Protein AF-A0A9C8LHR7-F1 (afdb_monomer_lite)

Radius of gyration: 11.2 Å; chains: 1; bounding box: 22×26×27 Å

pLDDT: mean 87.9, std 13.93, range [49.38, 98.0]

Structure (mmCIF, N/CA/C/O backbone):
data_AF-A0A9C8LHR7-F1
#
_entry.id   AF-A0A9C8LHR7-F1
#
loop_
_atom_site.group_PDB
_atom_site.id
_atom_site.type_symbol
_atom_site.label_atom_id
_atom_site.label_alt_id
_atom_site.label_comp_id
_atom_site.label_asym_id
_atom_site.label_entity_id
_atom_site.label_seq_id
_atom_site.pdbx_PDB_ins_code
_atom_site.Cartn_x
_atom_site.Cartn_y
_atom_site.Cartn_z
_atom_site.occupancy
_atom_site.B_iso_or_equiv
_atom_site.auth_seq_id
_atom_site.auth_comp_id
_atom_site.auth_asym_id
_atom_site.auth_atom_id
_atom_site.pdbx_PDB_model_num
ATOM 1 N N . MET A 1 1 ? -4.579 12.209 19.317 1.00 49.38 1 MET A N 1
ATOM 2 C CA . MET A 1 1 ? -3.687 11.499 18.379 1.00 49.38 1 MET A CA 1
ATOM 3 C C . MET A 1 1 ? -4.415 10.249 17.949 1.00 49.38 1 MET A C 1
ATOM 5 O O . MET A 1 1 ? -4.643 9.397 18.794 1.00 49.38 1 MET A O 1
ATOM 9 N N . THR A 1 2 ? -4.857 10.181 16.699 1.00 65.31 2 THR A N 1
ATOM 10 C CA . THR A 1 2 ? -5.402 8.936 16.148 1.00 65.31 2 THR A CA 1
ATOM 11 C C . THR A 1 2 ? -4.218 8.101 15.677 1.00 65.31 2 THR A C 1
ATOM 13 O O . THR A 1 2 ? -3.406 8.583 14.886 1.00 65.31 2 THR A O 1
ATOM 16 N N . GLU A 1 3 ? -4.062 6.897 16.217 1.00 72.94 3 GLU A N 1
ATOM 17 C CA . GLU A 1 3 ? -3.015 5.972 15.790 1.00 72.94 3 GLU A CA 1
ATOM 18 C C . GLU A 1 3 ? -3.495 5.212 14.548 1.00 72.94 3 GLU A C 1
ATOM 20 O O . GLU A 1 3 ? -4.513 4.526 14.593 1.00 72.94 3 GLU A O 1
ATOM 25 N N . TYR A 1 4 ? -2.772 5.343 13.431 1.00 80.56 4 TYR A N 1
ATOM 26 C CA . TYR A 1 4 ? -3.056 4.608 12.196 1.00 80.56 4 TYR A CA 1
ATOM 27 C C . TYR A 1 4 ? -2.083 3.440 12.070 1.00 80.56 4 TYR A C 1
ATOM 29 O O . TYR A 1 4 ? -0.878 3.643 11.909 1.00 80.56 4 TYR A O 1
ATOM 37 N N . THR A 1 5 ? -2.599 2.213 12.092 1.00 88.69 5 THR A N 1
ATOM 38 C CA . THR A 1 5 ? -1.782 1.009 11.895 1.00 88.69 5 THR A CA 1
ATOM 39 C C . THR A 1 5 ? -1.746 0.621 10.420 1.00 88.69 5 THR A C 1
ATOM 41 O O . THR A 1 5 ? -2.784 0.385 9.793 1.00 88.69 5 THR A O 1
ATOM 44 N N . ILE A 1 6 ? -0.536 0.553 9.859 1.00 91.31 6 ILE A N 1
ATOM 45 C CA . ILE A 1 6 ? -0.293 0.174 8.465 1.00 91.31 6 ILE A CA 1
ATOM 46 C C . ILE A 1 6 ? 0.785 -0.908 8.421 1.00 91.31 6 ILE A C 1
ATOM 48 O O . ILE A 1 6 ? 1.907 -0.689 8.872 1.00 91.31 6 ILE A O 1
ATOM 52 N N . GLY A 1 7 ? 0.443 -2.066 7.860 1.00 94.50 7 GLY A N 1
ATOM 53 C CA . GLY A 1 7 ? 1.387 -3.140 7.560 1.00 94.50 7 GLY A CA 1
ATOM 54 C C . GLY A 1 7 ? 1.911 -3.014 6.132 1.00 94.50 7 GLY A C 1
ATOM 55 O O . GLY A 1 7 ? 1.130 -2.750 5.218 1.00 94.50 7 GLY A O 1
ATOM 56 N N . ILE A 1 8 ? 3.218 -3.213 5.935 1.00 96.25 8 ILE A N 1
ATOM 57 C CA . ILE A 1 8 ? 3.847 -3.255 4.608 1.00 96.25 8 ILE A CA 1
ATOM 58 C C . ILE A 1 8 ? 4.589 -4.585 4.445 1.00 96.25 8 ILE A C 1
ATOM 60 O O . ILE A 1 8 ? 5.586 -4.833 5.123 1.00 96.25 8 ILE A O 1
ATOM 64 N N . GLY A 1 9 ? 4.117 -5.426 3.527 1.00 96.56 9 GLY A N 1
ATOM 65 C CA . GLY A 1 9 ? 4.854 -6.579 3.020 1.00 96.56 9 GLY A CA 1
ATOM 66 C C . GLY A 1 9 ? 5.826 -6.145 1.924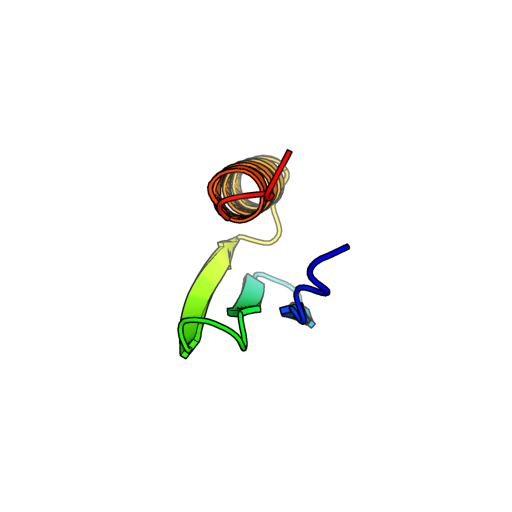 1.00 96.56 9 GLY A C 1
ATOM 67 O O . GLY A 1 9 ? 5.458 -5.375 1.037 1.00 96.56 9 GLY A O 1
ATOM 68 N N . ILE A 1 10 ? 7.073 -6.614 1.980 1.00 96.38 10 ILE A N 1
ATOM 69 C CA . ILE A 1 10 ? 8.120 -6.232 1.024 1.00 96.38 10 ILE A CA 1
ATOM 70 C C . ILE A 1 10 ? 8.591 -7.468 0.268 1.00 96.38 10 ILE A C 1
ATOM 72 O O . ILE A 1 10 ? 9.015 -8.456 0.863 1.00 96.38 10 ILE A O 1
ATOM 76 N N . SER A 1 11 ? 8.572 -7.378 -1.058 1.00 96.00 11 SER A N 1
ATOM 77 C CA . SER A 1 11 ? 9.162 -8.358 -1.964 1.00 96.00 11 SER A CA 1
ATOM 78 C C . SER A 1 11 ? 10.124 -7.676 -2.942 1.00 96.00 11 SER A C 1
ATOM 80 O O . SER A 1 11 ? 10.286 -6.452 -2.955 1.00 96.00 11 SER A O 1
ATOM 82 N N . LYS A 1 12 ? 10.790 -8.469 -3.792 1.00 96.62 12 LYS A N 1
ATOM 83 C CA . LYS A 1 12 ? 11.759 -7.944 -4.764 1.00 96.62 12 LYS A CA 1
ATOM 84 C C . LYS A 1 12 ? 11.131 -6.941 -5.737 1.00 96.62 12 LYS A C 1
ATOM 86 O O . LYS A 1 12 ? 11.775 -5.954 -6.071 1.00 96.62 12 LYS A O 1
ATOM 91 N N . SER A 1 13 ? 9.904 -7.189 -6.190 1.00 96.94 13 SER A N 1
ATOM 92 C CA . SER A 1 13 ? 9.233 -6.372 -7.207 1.00 96.94 13 SER A CA 1
ATOM 93 C C . SER A 1 13 ? 8.043 -5.576 -6.681 1.00 96.94 13 SER A C 1
ATOM 95 O O . SER A 1 13 ? 7.612 -4.657 -7.375 1.00 96.94 13 SER A O 1
ATOM 97 N N . HIS A 1 14 ? 7.535 -5.866 -5.477 1.00 97.88 14 HIS A N 1
ATOM 98 C CA . HIS A 1 14 ? 6.311 -5.246 -4.962 1.00 97.88 14 HIS A CA 1
ATOM 99 C C . HIS A 1 14 ? 6.376 -4.859 -3.483 1.00 97.88 14 HIS A C 1
ATOM 101 O O . HIS A 1 14 ? 7.120 -5.446 -2.694 1.00 97.88 14 HIS A O 1
ATOM 107 N N . LEU A 1 15 ? 5.541 -3.881 -3.136 1.00 97.75 15 LEU A N 1
ATOM 108 C CA . LEU A 1 15 ? 5.208 -3.455 -1.783 1.00 97.75 15 LEU A CA 1
ATOM 109 C C . LEU A 1 15 ? 3.702 -3.649 -1.586 1.00 97.75 15 LEU A C 1
ATOM 111 O O . LEU A 1 15 ? 2.906 -3.014 -2.279 1.00 97.75 15 LEU A O 1
ATOM 115 N N . ASP A 1 16 ? 3.314 -4.500 -0.648 1.00 97.25 16 ASP A N 1
ATOM 116 C CA . ASP A 1 16 ? 1.919 -4.796 -0.334 1.00 97.25 16 ASP A CA 1
ATOM 117 C C . ASP A 1 16 ? 1.520 -4.045 0.932 1.00 97.25 16 ASP A C 1
ATOM 119 O O . ASP A 1 16 ? 2.003 -4.347 2.021 1.00 97.25 16 ASP A O 1
ATOM 123 N N . ALA A 1 17 ? 0.662 -3.038 0.795 1.00 96.06 17 ALA A N 1
ATOM 124 C CA . ALA A 1 17 ? 0.208 -2.223 1.908 1.00 96.06 17 ALA A CA 1
ATOM 125 C C . ALA A 1 17 ? -1.173 -2.656 2.399 1.00 96.06 17 ALA A C 1
ATOM 127 O O . 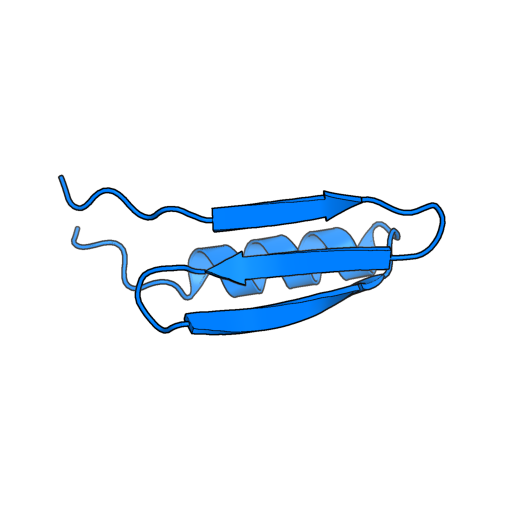ALA A 1 17 ? -2.089 -2.858 1.600 1.00 96.06 17 ALA A O 1
ATOM 128 N N . PHE A 1 18 ? -1.327 -2.720 3.718 1.00 94.62 18 PHE A N 1
ATOM 129 C CA . PHE A 1 18 ? -2.591 -2.963 4.401 1.00 94.62 18 PHE A CA 1
ATOM 130 C C . PHE A 1 18 ? -2.810 -1.906 5.481 1.00 94.62 18 PHE A C 1
ATOM 132 O O . PHE A 1 18 ? -1.986 -1.765 6.385 1.00 94.62 18 PHE A O 1
ATOM 139 N N . ARG A 1 19 ? -3.914 -1.161 5.396 1.00 91.06 19 ARG A N 1
ATOM 140 C CA . ARG A 1 19 ? -4.335 -0.195 6.414 1.00 91.06 19 ARG A CA 1
ATOM 141 C C . ARG A 1 19 ? -5.441 -0.813 7.260 1.00 91.06 19 ARG A C 1
ATOM 143 O O . ARG A 1 19 ? -6.468 -1.228 6.739 1.00 91.06 19 ARG A O 1
ATOM 150 N N . GLN A 1 20 ? -5.227 -0.862 8.571 1.00 89.06 20 GLN A N 1
ATOM 151 C CA . GLN A 1 20 ? -6.142 -1.545 9.484 1.00 89.06 20 GLN A CA 1
ATOM 152 C C . GLN A 1 20 ? -7.467 -0.792 9.675 1.00 89.06 20 GLN A C 1
ATOM 154 O O . GLN A 1 20 ? -8.504 -1.429 9.829 1.00 89.06 20 GLN A O 1
ATOM 159 N N . GLU A 1 21 ? -7.440 0.541 9.657 1.00 86.31 21 GLU A N 1
ATOM 160 C CA . GLU A 1 21 ? -8.605 1.380 9.978 1.00 86.31 21 GLU A CA 1
ATOM 161 C C . GLU A 1 21 ? -9.777 1.184 9.007 1.00 86.31 21 GLU A C 1
ATOM 163 O O . GLU A 1 21 ? -10.913 0.997 9.429 1.00 86.31 21 GLU A O 1
ATOM 168 N N . ASP A 1 22 ? -9.490 1.185 7.709 1.00 88.12 22 ASP A N 1
ATOM 169 C CA . ASP A 1 22 ? -10.466 1.041 6.626 1.00 88.12 22 ASP A CA 1
ATOM 170 C C . ASP A 1 22 ? -10.363 -0.323 5.924 1.00 88.12 22 ASP A C 1
ATOM 172 O O . ASP A 1 22 ? -11.034 -0.555 4.918 1.00 88.12 22 ASP A O 1
ATOM 176 N N . GLN A 1 23 ? -9.518 -1.223 6.445 1.00 90.56 23 GLN A N 1
ATOM 177 C CA . GLN A 1 23 ? -9.180 -2.515 5.837 1.00 90.56 23 GLN A CA 1
ATOM 178 C C . GLN A 1 23 ? -8.689 -2.377 4.380 1.00 90.56 23 GLN A C 1
ATOM 180 O O . GLN A 1 23 ? -8.806 -3.313 3.585 1.00 90.56 23 GLN A O 1
ATOM 185 N N . ALA A 1 24 ? -8.141 -1.216 3.996 1.00 91.44 24 ALA A N 1
ATOM 186 C CA . ALA A 1 24 ? -7.715 -0.976 2.627 1.00 91.44 24 ALA A CA 1
ATOM 187 C C . ALA A 1 24 ? -6.408 -1.714 2.313 1.00 91.44 24 ALA A C 1
ATOM 189 O O . ALA A 1 24 ? -5.377 -1.518 2.960 1.00 91.44 24 ALA A O 1
ATOM 190 N N . THR A 1 25 ? -6.433 -2.509 1.245 1.00 94.56 25 THR A N 1
ATOM 191 C CA . THR A 1 25 ? -5.255 -3.173 0.676 1.00 94.56 25 THR A CA 1
ATOM 192 C C . THR A 1 25 ? -4.826 -2.498 -0.618 1.00 94.56 25 THR A C 1
ATOM 194 O O . THR A 1 25 ? -5.669 -2.207 -1.474 1.00 94.56 25 THR A O 1
ATOM 197 N N . ARG A 1 26 ? -3.522 -2.312 -0.827 1.00 96.19 26 ARG A N 1
ATOM 198 C CA . ARG A 1 26 ? -2.996 -1.861 -2.119 1.00 96.19 26 ARG A CA 1
ATOM 199 C C . ARG A 1 26 ? -1.575 -2.343 -2.365 1.00 96.19 26 ARG A C 1
ATOM 201 O O . ARG A 1 26 ? -0.713 -2.184 -1.511 1.00 96.19 26 ARG A O 1
ATOM 208 N N . GLN A 1 27 ? -1.329 -2.854 -3.566 1.00 97.69 27 GLN A N 1
ATOM 209 C CA . GLN A 1 27 ? 0.008 -3.213 -4.025 1.00 97.69 27 GLN A CA 1
ATOM 210 C C . GLN A 1 27 ? 0.638 -2.068 -4.828 1.00 97.69 27 GLN A C 1
ATOM 212 O O . GLN A 1 27 ? -0.036 -1.380 -5.602 1.00 97.69 27 GLN A O 1
ATOM 217 N N . PHE A 1 28 ? 1.943 -1.887 -4.663 1.00 97.81 28 PHE A N 1
ATOM 218 C CA . PHE A 1 28 ? 2.769 -0.942 -5.404 1.00 97.81 28 PHE A CA 1
ATOM 219 C C . PHE A 1 28 ? 3.992 -1.658 -5.969 1.00 97.81 28 PHE A C 1
ATOM 221 O O . PHE A 1 28 ? 4.445 -2.658 -5.422 1.00 97.81 28 PHE A O 1
ATOM 228 N N . GLU A 1 29 ? 4.560 -1.138 -7.051 1.00 97.94 29 GLU A N 1
ATOM 229 C CA . GLU A 1 29 ? 5.853 -1.619 -7.537 1.00 97.94 29 GLU A CA 1
ATOM 230 C C . GLU A 1 29 ? 6.979 -1.209 -6.577 1.00 97.94 29 GLU A C 1
ATOM 232 O O . GLU A 1 29 ? 6.995 -0.091 -6.056 1.00 97.94 29 GLU A O 1
ATOM 237 N N . ASN A 1 30 ? 7.976 -2.074 -6.401 1.00 97.25 30 ASN A N 1
ATOM 238 C CA . ASN A 1 30 ? 9.212 -1.758 -5.689 1.00 97.25 30 ASN A CA 1
ATOM 239 C C . ASN A 1 30 ? 10.178 -0.993 -6.612 1.00 97.25 30 ASN A C 1
ATOM 241 O O . ASN A 1 30 ? 11.277 -1.430 -6.946 1.00 97.25 30 ASN A O 1
ATOM 245 N N . THR A 1 31 ? 9.702 0.151 -7.091 1.00 98.00 31 THR A N 1
ATOM 246 C CA . THR A 1 31 ? 10.441 1.099 -7.921 1.00 98.00 31 THR A CA 1
ATOM 247 C C . THR A 1 31 ? 10.296 2.494 -7.318 1.00 98.00 31 THR A C 1
ATOM 249 O O . THR A 1 31 ? 9.343 2.749 -6.575 1.00 98.00 31 THR A O 1
ATOM 252 N N . PRO A 1 32 ? 11.162 3.462 -7.664 1.00 97.88 32 PRO A N 1
ATOM 253 C CA . PRO A 1 32 ? 11.012 4.835 -7.179 1.00 97.88 32 PRO A CA 1
ATOM 254 C C . PRO A 1 32 ? 9.627 5.438 -7.468 1.00 97.88 32 PRO A C 1
ATOM 256 O O . PRO A 1 32 ? 9.094 6.201 -6.661 1.00 97.88 32 PRO A O 1
ATOM 259 N N . LYS A 1 33 ? 9.011 5.076 -8.602 1.00 97.50 33 LYS A N 1
ATOM 260 C CA . LYS A 1 33 ? 7.652 5.503 -8.959 1.00 97.50 33 LYS A C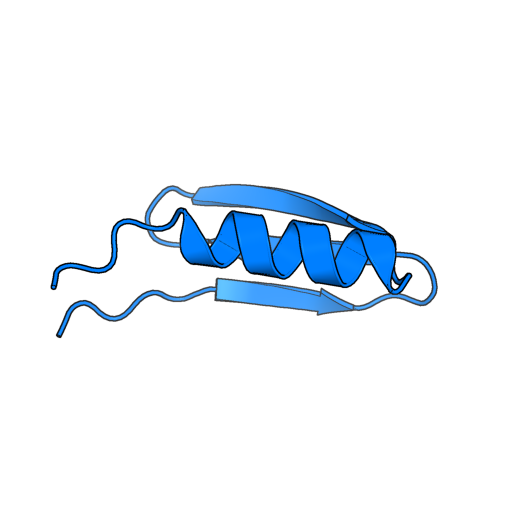A 1
ATOM 261 C C . LYS A 1 33 ? 6.601 4.855 -8.053 1.00 97.50 33 LYS A C 1
ATOM 263 O O . LYS A 1 33 ? 5.712 5.559 -7.575 1.00 97.50 33 LYS A O 1
ATOM 268 N N . GLY A 1 34 ? 6.711 3.554 -7.789 1.00 97.06 34 GLY A N 1
ATOM 269 C CA . GLY A 1 34 ? 5.794 2.844 -6.898 1.00 97.06 34 GLY A CA 1
ATOM 270 C C . GLY A 1 34 ? 5.900 3.301 -5.440 1.00 97.06 34 GLY A C 1
ATOM 271 O O . GLY A 1 34 ? 4.873 3.511 -4.800 1.00 97.06 34 GLY A O 1
ATOM 272 N N . ILE A 1 35 ? 7.104 3.620 -4.955 1.00 95.81 35 ILE A N 1
ATOM 273 C CA . ILE A 1 35 ? 7.313 4.217 -3.624 1.00 95.81 35 ILE A CA 1
ATOM 274 C C . ILE A 1 35 ? 6.614 5.582 -3.516 1.00 95.81 35 ILE A C 1
ATOM 276 O O . ILE A 1 35 ? 5.934 5.856 -2.528 1.00 95.81 35 ILE A O 1
ATOM 280 N N . ARG A 1 36 ? 6.703 6.439 -4.544 1.00 96.50 36 ARG A N 1
ATOM 281 C CA . ARG A 1 36 ? 5.962 7.717 -4.565 1.00 96.50 36 ARG A CA 1
ATOM 282 C C . ARG A 1 36 ? 4.448 7.505 -4.541 1.00 96.50 36 ARG A C 1
ATOM 284 O O . ARG A 1 36 ? 3.739 8.244 -3.860 1.00 96.50 36 ARG A O 1
ATOM 291 N N . ALA A 1 37 ? 3.952 6.502 -5.264 1.00 96.19 37 ALA A N 1
ATOM 292 C CA . ALA A 1 37 ? 2.536 6.148 -5.251 1.00 96.19 37 ALA A CA 1
ATOM 293 C C . ALA A 1 37 ? 2.082 5.643 -3.869 1.00 96.19 37 ALA A C 1
ATOM 295 O O . ALA A 1 37 ? 1.002 6.034 -3.419 1.00 96.19 37 ALA A O 1
ATOM 296 N N . LEU A 1 38 ? 2.917 4.859 -3.175 1.00 95.00 38 LEU A N 1
ATOM 297 C CA . LEU A 1 38 ? 2.686 4.436 -1.793 1.00 95.00 38 LEU A CA 1
ATOM 298 C C . LEU A 1 38 ? 2.600 5.647 -0.859 1.00 95.00 38 LEU A C 1
ATOM 300 O O . LEU A 1 38 ? 1.601 5.799 -0.166 1.00 95.00 38 LEU A O 1
ATOM 304 N N . ILE A 1 39 ? 3.575 6.559 -0.896 1.00 93.25 39 ILE A N 1
ATOM 305 C CA . ILE A 1 39 ? 3.572 7.780 -0.067 1.00 93.25 39 ILE A CA 1
ATOM 306 C C . ILE A 1 39 ? 2.306 8.614 -0.311 1.00 93.25 39 ILE A C 1
ATOM 308 O O . ILE A 1 39 ? 1.668 9.065 0.637 1.00 93.25 39 ILE A O 1
ATOM 312 N N 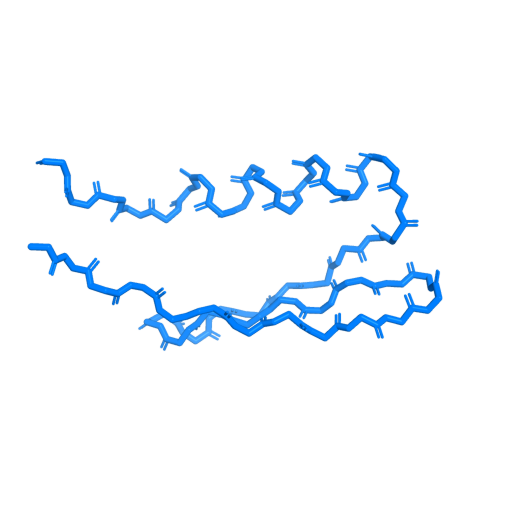. CYS A 1 40 ? 1.898 8.784 -1.572 1.00 92.88 40 CYS A N 1
ATOM 313 C CA . CYS A 1 40 ? 0.665 9.499 -1.903 1.00 92.88 40 CYS A CA 1
ATOM 314 C C . CYS A 1 40 ? -0.578 8.798 -1.332 1.00 92.88 40 CYS A C 1
ATOM 316 O O . CYS A 1 40 ? -1.487 9.460 -0.837 1.00 92.88 40 CYS A O 1
ATOM 318 N N . TRP A 1 41 ? -0.626 7.465 -1.369 1.00 92.06 41 TRP A N 1
ATOM 319 C CA . TRP A 1 41 ? -1.720 6.692 -0.781 1.00 92.06 41 TRP A CA 1
ATOM 320 C C . TRP A 1 41 ? -1.754 6.788 0.753 1.00 92.06 41 TRP A C 1
ATOM 322 O O . TRP A 1 41 ? -2.834 6.927 1.330 1.00 92.06 41 TRP A O 1
ATOM 332 N N . LEU A 1 42 ? -0.590 6.803 1.4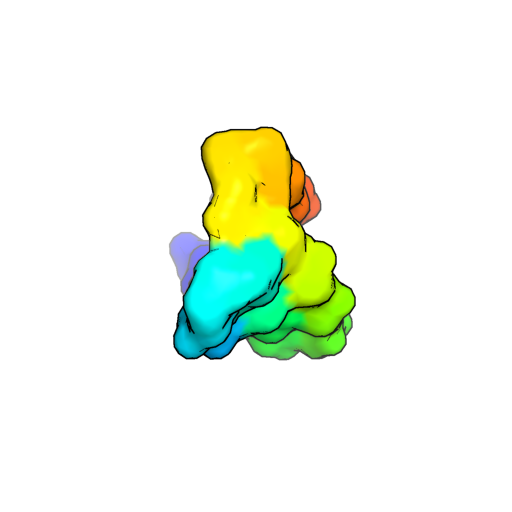09 1.00 87.75 42 LEU A N 1
ATOM 333 C CA . LEU A 1 42 ? -0.465 7.038 2.851 1.00 87.75 42 LEU A CA 1
ATOM 334 C C . LEU A 1 42 ? -0.939 8.448 3.236 1.00 87.75 42 LEU A C 1
ATOM 336 O O . LEU A 1 42 ? -1.723 8.593 4.167 1.00 87.75 42 LEU A O 1
ATOM 340 N N . GLY A 1 43 ? -0.548 9.473 2.472 1.00 84.38 43 GLY A N 1
ATOM 341 C CA . GLY A 1 43 ? -0.934 10.871 2.709 1.00 84.38 43 GLY A CA 1
ATOM 342 C C . GLY A 1 43 ? -2.409 11.195 2.442 1.00 84.38 43 GLY A C 1
ATOM 343 O O . GLY A 1 43 ? -2.875 12.260 2.831 1.00 84.38 43 GLY A O 1
ATOM 344 N N . LYS A 1 44 ? -3.152 10.288 1.793 1.00 76.06 44 LYS A N 1
ATOM 345 C CA . LYS A 1 44 ? -4.615 10.375 1.648 1.00 76.06 44 LYS A CA 1
ATOM 346 C C . LYS A 1 44 ? -5.379 9.798 2.843 1.00 76.06 44 LYS A C 1
ATOM 348 O O . LYS A 1 44 ? -6.602 9.894 2.853 1.00 76.06 44 LYS A O 1
ATOM 353 N N . SER A 1 45 ? -4.698 9.187 3.819 1.00 64.25 45 SER A N 1
ATOM 354 C CA . SER A 1 45 ? -5.340 8.858 5.095 1.00 64.25 45 SER A CA 1
ATOM 355 C C . SER A 1 45 ? -5.767 10.167 5.760 1.00 64.25 45 SER A C 1
ATOM 357 O O . SER A 1 45 ? -4.953 11.096 5.784 1.00 64.25 45 SER A O 1
ATOM 359 N N . PRO A 1 46 ? -7.004 10.287 6.266 1.00 57.44 46 PRO A N 1
ATOM 360 C CA . PRO A 1 46 ? -7.443 11.490 6.951 1.00 57.44 46 PRO A CA 1
ATOM 361 C C . PRO A 1 46 ? -6.647 11.617 8.246 1.00 57.44 46 PRO A C 1
ATOM 363 O O . PRO A 1 46 ? -7.062 11.106 9.270 1.00 57.44 46 PRO A O 1
ATOM 366 N N . VAL A 1 47 ? -5.482 12.264 8.224 1.00 56.97 47 VAL A N 1
ATOM 367 C CA . VAL A 1 47 ? -4.806 12.649 9.462 1.00 56.97 47 VAL A CA 1
ATOM 368 C C . VAL A 1 47 ? -5.740 13.645 10.137 1.00 56.97 47 VAL A C 1
ATOM 370 O O . VAL A 1 47 ? -5.936 14.742 9.611 1.00 56.97 47 VAL A O 1
ATOM 373 N N . ALA A 1 4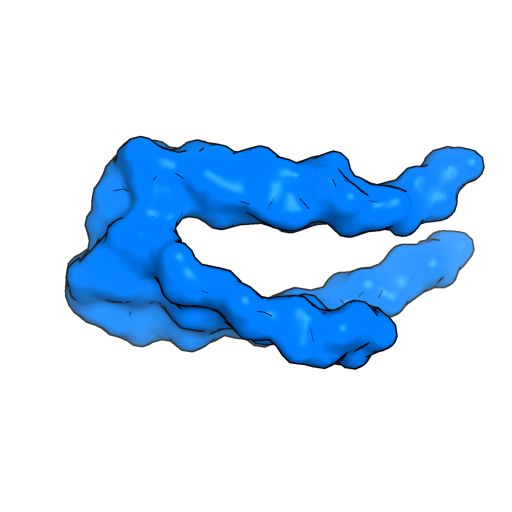8 ? -6.349 13.255 11.258 1.00 53.72 48 ALA A N 1
ATOM 374 C CA . ALA A 1 48 ? -7.043 14.192 12.130 1.00 53.72 48 ALA A CA 1
ATOM 375 C C . ALA A 1 48 ? -6.013 15.237 12.587 1.00 53.72 48 ALA A C 1
ATOM 377 O O . ALA A 1 48 ? -5.171 14.954 13.442 1.00 53.72 48 ALA A O 1
ATOM 378 N N . ARG A 1 49 ? -6.007 16.388 11.911 1.00 51.25 49 ARG A N 1
ATOM 379 C CA . ARG A 1 49 ? -5.187 17.549 12.254 1.00 51.25 49 ARG A CA 1
ATOM 380 C C . ARG A 1 49 ? -5.872 18.346 13.351 1.00 51.25 49 ARG A C 1
ATOM 382 O O . ARG A 1 49 ? -7.104 18.525 13.245 1.00 51.25 49 ARG A O 1
#

Secondary structure (DSSP, 8-state):
-PPPPEEEEE-SSEEEEEETTTTEEEEEESSHHHHHHHHHHHHTS----

Foldseek 3Di:
DDDWDKDWDDDPFWIWIATPPVRDIDIFTPDPVRVVVVVVVVVPPPPPD

Sequence (49 aa):
MTEYTIGIGISKSHLDAFRQEDQATRQFENTPKGIRALICWLGKSPVAR